Protein AF-A0A0F9E8U9-F1 (afdb_monomer_lite)

InterPro domains:
  IPR013216 Methyltransferase type 11 [PF08241] (1-36)
  IPR029063 S-adenosyl-L-methionine-dependent methyltransferase superfamily [G3DSA:3.40.50.150] (1-87)
  IPR029063 S-adenosyl-L-methionine-dependent methyltransferase superfamily [SSF53335] (1-80)

Radius of gyration: 12.59 Å; chains: 1; bounding box: 31×29×29 Å

Sec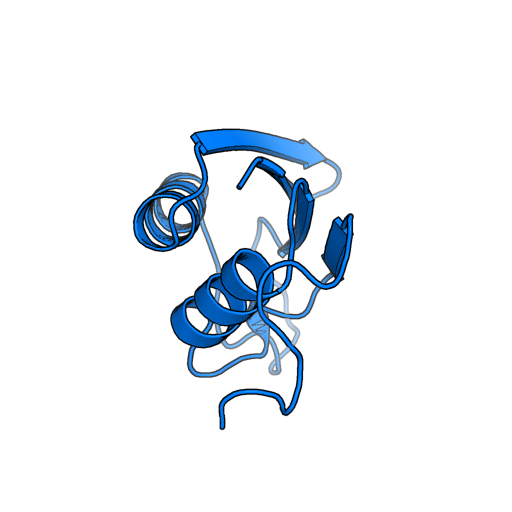ondary structure (DSSP, 8-state):
---S--TT-EEEEEEES-GGG-S-HHHHHHHHHHHEEEEEEEEEESS--S-TT------HHHHHHHHHHTT-SEEEEEEETTEEEEEEE-

Organism: NCBI:txid412755

Sequence (90 aa):
EELPLVKNSFSAVTMLQVLEHTEDPRRMINEACRVSDRDVIASVPSKPDSNPEHIHLFDRSRLDALFEAAGAALIRLEEHEERFYIFAEV

pLDDT: mean 96.27, std 5.02, range [58.44, 98.69]

Structure (mmCIF, N/CA/C/O backbone):
data_AF-A0A0F9E8U9-F1
#
_entry.id   AF-A0A0F9E8U9-F1
#
loop_
_atom_site.group_PDB
_atom_site.id
_atom_site.type_symbol
_atom_site.label_atom_id
_atom_site.label_alt_id
_atom_site.label_comp_id
_atom_site.label_asym_id
_atom_site.label_entity_id
_atom_site.label_seq_id
_atom_site.pdbx_PDB_ins_code
_atom_site.Cartn_x
_atom_site.Cartn_y
_atom_site.Cartn_z
_atom_site.occupancy
_atom_site.B_iso_or_equiv
_atom_site.auth_seq_id
_atom_site.auth_comp_id
_atom_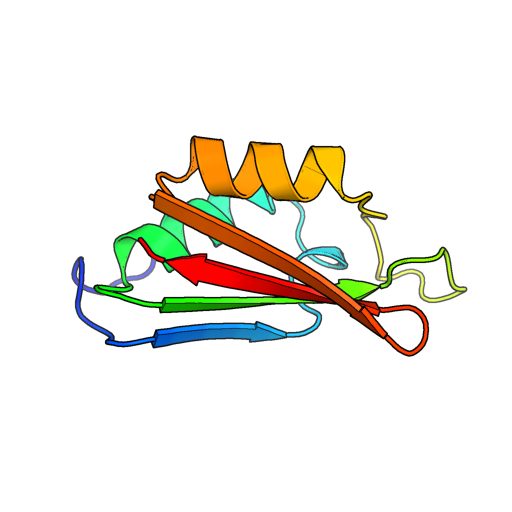site.auth_asym_id
_atom_site.auth_atom_id
_atom_site.pdbx_PDB_model_num
ATOM 1 N N . GLU A 1 1 ? -0.341 -16.259 4.974 1.00 58.44 1 GLU A N 1
ATOM 2 C CA . GLU A 1 1 ? -1.318 -16.598 6.033 1.00 58.44 1 GLU A CA 1
ATOM 3 C C . GLU A 1 1 ? -1.979 -15.298 6.488 1.00 58.44 1 GLU A C 1
ATOM 5 O O . GLU A 1 1 ? -1.389 -14.262 6.206 1.00 58.44 1 GLU A O 1
ATOM 10 N N . GLU A 1 2 ? -3.191 -15.295 7.050 1.00 75.25 2 GLU A N 1
ATOM 11 C CA . GLU A 1 2 ? -3.673 -14.085 7.752 1.00 75.25 2 GLU A CA 1
ATOM 12 C C . GLU A 1 2 ? -2.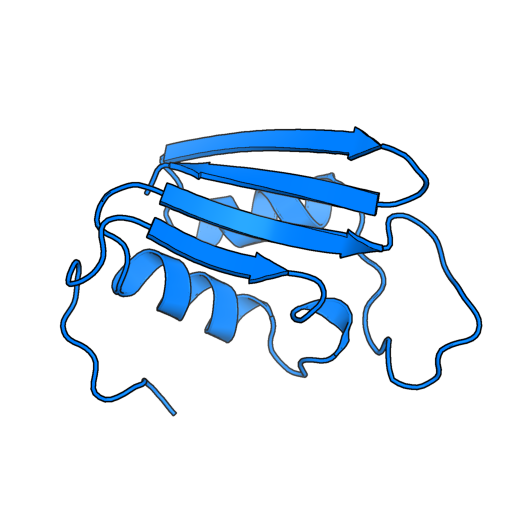824 -13.896 9.012 1.00 75.25 2 GLU A C 1
ATOM 14 O O . GLU A 1 2 ? -2.431 -14.883 9.639 1.00 75.25 2 GLU A O 1
ATOM 19 N N . LEU A 1 3 ? -2.487 -12.654 9.361 1.00 85.44 3 LEU A N 1
ATOM 20 C CA . LEU A 1 3 ? -1.724 -12.401 10.576 1.00 85.44 3 LEU A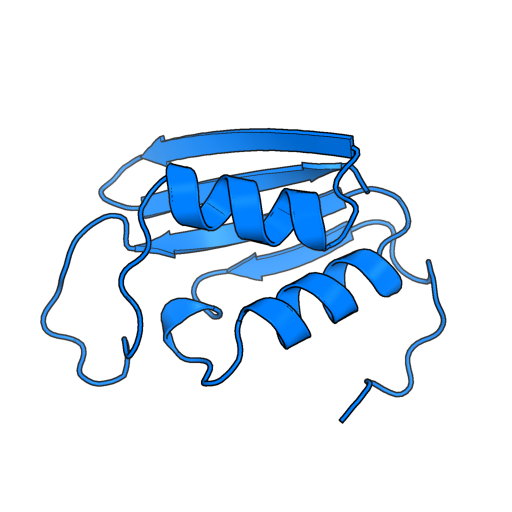 CA 1
ATOM 21 C C . LEU A 1 3 ? -2.638 -12.643 11.787 1.00 85.44 3 LEU A C 1
ATOM 23 O O . LEU A 1 3 ? -3.840 -12.372 11.713 1.00 85.44 3 LEU A O 1
ATOM 27 N N . PRO A 1 4 ? -2.099 -13.088 12.936 1.00 94.44 4 PRO A N 1
ATOM 28 C CA . PRO A 1 4 ? -2.866 -13.270 14.170 1.00 94.44 4 PRO A CA 1
ATOM 29 C C . PRO A 1 4 ? -3.185 -11.917 14.842 1.00 94.44 4 PRO A C 1
ATOM 31 O O . PRO A 1 4 ? -2.965 -11.723 16.035 1.00 94.44 4 PRO A O 1
ATOM 34 N N . LEU A 1 5 ? -3.669 -10.958 14.053 1.00 95.62 5 LEU A N 1
ATOM 35 C CA . LEU A 1 5 ? -4.006 -9.591 14.422 1.00 95.62 5 LEU A CA 1
ATOM 36 C C . LEU A 1 5 ? -5.516 -9.394 14.307 1.00 95.62 5 LEU A C 1
ATOM 38 O O . LEU A 1 5 ? -6.156 -9.823 13.339 1.00 95.62 5 LEU A O 1
ATOM 42 N N . VAL A 1 6 ? -6.094 -8.739 15.309 1.00 96.25 6 VAL A N 1
ATOM 43 C CA . VAL A 1 6 ? -7.529 -8.451 15.345 1.00 96.25 6 VAL A CA 1
ATOM 44 C C . VAL A 1 6 ? -7.862 -7.409 14.273 1.00 96.25 6 VAL A C 1
ATOM 46 O O . VAL A 1 6 ? -7.047 -6.558 13.932 1.00 96.25 6 VAL A O 1
ATOM 49 N N . LYS A 1 7 ? -9.063 -7.501 13.700 1.00 96.56 7 LYS A N 1
ATOM 50 C CA . LYS A 1 7 ? -9.577 -6.481 12.779 1.00 96.56 7 LYS A CA 1
ATOM 51 C C . LYS A 1 7 ? -9.575 -5.106 13.473 1.00 96.56 7 LYS A C 1
ATOM 53 O O . LYS A 1 7 ? -9.952 -5.041 14.642 1.00 96.56 7 LYS A O 1
ATOM 58 N N . ASN A 1 8 ? -9.220 -4.038 12.756 1.00 97.38 8 ASN A N 1
ATOM 59 C CA . ASN A 1 8 ? -9.248 -2.658 13.259 1.00 97.38 8 ASN A CA 1
ATOM 60 C C . ASN A 1 8 ? -8.452 -2.462 14.572 1.00 97.38 8 ASN A C 1
ATOM 62 O O . ASN A 1 8 ? -8.879 -1.730 15.462 1.00 97.38 8 ASN A O 1
ATOM 66 N N . SER A 1 9 ? -7.332 -3.170 14.750 1.00 97.88 9 SER A N 1
ATOM 67 C CA . SER A 1 9 ? -6.519 -3.078 15.971 1.00 97.88 9 SER A CA 1
ATOM 68 C C . SER A 1 9 ? -5.453 -1.982 15.929 1.00 97.88 9 SER A C 1
ATOM 70 O O . SER A 1 9 ? -4.790 -1.752 16.940 1.00 97.88 9 SER A O 1
ATOM 72 N N . PHE A 1 10 ? -5.254 -1.333 14.779 1.00 98.31 10 PHE A N 1
ATOM 73 C CA . PHE A 1 10 ? -4.261 -0.277 14.591 1.00 98.31 10 PHE A CA 1
ATOM 74 C C . PHE A 1 10 ? -4.894 0.959 13.968 1.00 98.31 10 PHE A C 1
ATOM 76 O O . PHE A 1 10 ? -5.655 0.840 13.019 1.00 98.31 10 PHE A O 1
ATOM 83 N N . SER A 1 11 ? -4.505 2.148 14.432 1.00 98.06 11 SER A N 1
ATOM 84 C CA . SER A 1 11 ? -4.967 3.391 13.802 1.00 98.06 11 SER A CA 1
ATOM 85 C C . SER A 1 11 ? -4.299 3.701 12.472 1.00 98.06 11 SER A C 1
ATOM 87 O O . SER A 1 11 ? -4.828 4.451 11.663 1.00 98.06 11 SER A O 1
ATOM 89 N N . ALA A 1 12 ? -3.116 3.143 12.244 1.00 98.12 12 ALA A N 1
ATOM 90 C CA . ALA A 1 12 ? -2.448 3.245 10.965 1.00 98.12 12 ALA A CA 1
ATOM 91 C C . ALA A 1 12 ? -1.587 2.009 10.717 1.00 98.12 12 ALA A C 1
ATOM 93 O O . ALA A 1 12 ? -0.979 1.471 11.647 1.00 98.12 12 ALA A O 1
ATOM 94 N N . VAL A 1 13 ? -1.489 1.601 9.455 1.00 98.31 13 VAL A N 1
ATOM 95 C CA . VAL A 1 13 ? -0.573 0.553 8.989 1.00 98.31 13 VAL A CA 1
ATOM 96 C C . VAL A 1 13 ? 0.326 1.129 7.907 1.00 98.31 13 VAL A C 1
ATOM 98 O O . VAL A 1 13 ? -0.143 1.844 7.023 1.00 98.31 13 VAL A O 1
ATOM 101 N N . THR A 1 14 ? 1.620 0.813 7.958 1.00 98.38 14 THR A N 1
ATOM 102 C CA . THR A 1 14 ? 2.585 1.250 6.946 1.00 98.38 14 THR A CA 1
ATOM 103 C C . THR A 1 14 ? 3.179 0.068 6.180 1.00 98.38 14 THR A C 1
ATOM 105 O O . THR A 1 14 ? 3.483 -0.975 6.754 1.00 98.38 14 THR A O 1
ATOM 108 N N . MET A 1 15 ? 3.353 0.235 4.869 1.00 97.44 15 MET A N 1
ATOM 109 C CA . MET A 1 15 ? 4.015 -0.720 3.969 1.00 97.44 15 MET A CA 1
ATOM 110 C C . MET A 1 15 ? 4.928 0.054 3.014 1.00 97.44 15 MET A C 1
ATOM 112 O O . MET A 1 15 ? 4.552 0.383 1.890 1.00 97.44 15 MET A O 1
ATOM 116 N N . LEU A 1 16 ? 6.111 0.427 3.494 1.00 97.69 16 LEU A N 1
ATOM 117 C CA . LEU A 1 16 ? 7.024 1.298 2.756 1.00 97.69 16 LEU A CA 1
ATOM 118 C C . LEU A 1 16 ? 8.058 0.461 2.006 1.00 97.69 16 LEU A C 1
ATOM 120 O O . LEU A 1 16 ? 8.906 -0.148 2.651 1.00 97.69 16 LEU A O 1
ATOM 124 N N . GLN A 1 17 ? 7.998 0.474 0.672 1.00 96.00 17 GLN A N 1
ATOM 125 C CA . GLN A 1 17 ? 8.877 -0.302 -0.213 1.00 96.00 17 GLN A CA 1
ATOM 126 C C . GLN A 1 17 ? 8.822 -1.810 0.072 1.00 96.00 17 GLN A C 1
ATOM 128 O O . GLN A 1 17 ? 9.827 -2.455 0.364 1.00 96.00 17 GLN A O 1
ATOM 133 N N . VAL A 1 18 ? 7.603 -2.349 0.118 1.00 96.19 18 VAL A N 1
ATOM 134 C CA . VAL A 1 18 ? 7.371 -3.773 0.407 1.00 96.19 18 VAL A CA 1
ATOM 135 C C . VAL A 1 18 ? 6.570 -4.446 -0.700 1.00 96.19 18 VAL A C 1
ATOM 137 O O . VAL A 1 18 ? 6.862 -5.582 -1.059 1.00 96.19 18 VAL A O 1
ATOM 140 N N . LEU A 1 19 ? 5.559 -3.773 -1.256 1.00 97.69 19 LEU A N 1
ATOM 141 C CA . LEU A 1 19 ? 4.609 -4.390 -2.188 1.00 97.69 19 LEU A CA 1
ATOM 142 C C . LEU A 1 19 ? 5.286 -4.916 -3.463 1.00 97.69 19 LEU A C 1
ATOM 144 O O . LEU A 1 19 ? 4.895 -5.961 -3.979 1.00 97.69 19 LEU A O 1
ATOM 148 N N . GLU A 1 20 ? 6.317 -4.229 -3.943 1.00 97.50 20 GLU A N 1
ATOM 149 C CA . GLU A 1 20 ? 7.119 -4.565 -5.121 1.00 97.50 20 GLU A CA 1
ATOM 150 C C . GLU A 1 20 ? 7.917 -5.864 -4.984 1.00 97.50 20 GLU A C 1
ATOM 152 O O . GLU A 1 20 ? 8.272 -6.470 -5.995 1.00 97.50 20 GLU A O 1
ATOM 157 N N . HIS A 1 21 ? 8.134 -6.316 -3.749 1.00 97.00 21 HIS A N 1
ATOM 158 C CA . HIS A 1 21 ? 8.861 -7.538 -3.416 1.00 97.00 21 HIS A CA 1
ATOM 159 C C . HIS A 1 21 ? 7.944 -8.743 -3.167 1.00 97.00 21 HIS A C 1
ATOM 161 O O . HIS A 1 21 ? 8.421 -9.849 -2.916 1.00 97.00 21 HIS A O 1
ATOM 167 N N . THR A 1 22 ? 6.624 -8.544 -3.168 1.00 95.25 22 THR A N 1
ATOM 168 C CA . THR A 1 22 ? 5.670 -9.542 -2.660 1.00 95.25 22 THR A CA 1
ATOM 169 C C . THR A 1 22 ? 4.957 -10.257 -3.788 1.00 95.25 22 THR A C 1
ATOM 171 O O . THR A 1 22 ? 4.521 -9.614 -4.728 1.00 95.25 22 THR A O 1
ATOM 174 N N . GLU A 1 23 ? 4.793 -11.577 -3.691 1.00 95.19 23 GLU A N 1
ATOM 175 C CA . GLU A 1 23 ? 4.148 -12.369 -4.753 1.00 95.19 23 GLU A CA 1
ATOM 176 C C . GLU A 1 23 ? 2.647 -12.065 -4.911 1.00 95.19 23 GLU A C 1
ATOM 178 O O . GLU A 1 23 ? 2.093 -12.189 -6.004 1.00 95.19 23 GLU A O 1
ATOM 183 N N . ASP A 1 24 ? 1.977 -11.672 -3.821 1.00 95.88 24 ASP A N 1
ATOM 184 C CA . ASP A 1 24 ? 0.555 -11.306 -3.810 1.00 95.88 24 ASP A CA 1
ATOM 185 C C . ASP A 1 24 ? 0.339 -9.969 -3.074 1.00 95.88 24 ASP A C 1
ATOM 187 O O . ASP A 1 24 ? -0.069 -9.949 -1.903 1.00 95.88 24 ASP A O 1
ATOM 191 N N . PRO A 1 25 ? 0.579 -8.829 -3.756 1.00 97.06 25 PRO A N 1
ATOM 192 C CA . PRO A 1 25 ? 0.375 -7.500 -3.181 1.00 97.06 25 PRO A CA 1
ATOM 193 C C . PRO A 1 25 ? -1.068 -7.275 -2.731 1.00 97.06 25 PRO A C 1
ATOM 195 O O . PRO A 1 25 ? -1.314 -6.620 -1.723 1.00 97.06 25 PRO A O 1
ATOM 198 N N . ARG A 1 26 ? -2.041 -7.857 -3.445 1.00 97.06 26 ARG A N 1
ATOM 199 C CA . ARG A 1 26 ? -3.466 -7.738 -3.113 1.00 97.06 26 ARG A CA 1
ATOM 200 C C . ARG A 1 26 ? -3.751 -8.338 -1.741 1.00 97.06 26 ARG A C 1
ATOM 202 O O . ARG A 1 26 ? -4.450 -7.724 -0.943 1.00 97.06 26 ARG A O 1
ATOM 209 N N . ARG A 1 27 ? -3.205 -9.521 -1.446 1.00 96.25 27 ARG A N 1
ATOM 210 C CA . ARG A 1 27 ? -3.354 -10.138 -0.122 1.00 96.25 27 ARG A CA 1
ATOM 211 C C . ARG A 1 27 ? -2.782 -9.252 0.982 1.00 96.25 27 ARG A C 1
ATOM 213 O O . ARG A 1 27 ? -3.415 -9.121 2.025 1.00 96.25 27 ARG A O 1
ATOM 220 N N . MET A 1 28 ? -1.614 -8.655 0.757 1.00 96.00 28 MET A N 1
ATOM 221 C CA . MET A 1 28 ? -1.002 -7.745 1.724 1.00 96.00 28 MET A CA 1
ATOM 222 C C . MET A 1 28 ? -1.830 -6.485 1.961 1.00 96.00 28 MET A C 1
ATOM 224 O O . MET A 1 28 ? -2.055 -6.115 3.110 1.00 96.00 28 MET A O 1
ATOM 228 N N . ILE A 1 29 ? -2.320 -5.859 0.890 1.00 97.75 29 ILE A N 1
ATOM 229 C CA . ILE A 1 29 ? -3.157 -4.661 0.985 1.00 97.75 29 ILE A CA 1
ATOM 230 C C . ILE A 1 29 ? -4.468 -4.987 1.709 1.00 97.75 29 ILE A C 1
ATOM 232 O O . ILE A 1 29 ? -4.844 -4.257 2.622 1.00 97.75 29 ILE A O 1
ATOM 236 N N . ASN A 1 30 ? -5.117 -6.112 1.386 1.00 97.44 30 ASN A N 1
ATOM 237 C CA . ASN A 1 30 ? -6.327 -6.562 2.082 1.00 97.44 30 ASN A CA 1
ATOM 238 C C . ASN A 1 30 ? -6.097 -6.734 3.586 1.00 97.44 30 ASN A C 1
ATOM 240 O O . ASN A 1 30 ? -6.927 -6.322 4.390 1.00 97.44 30 ASN A O 1
ATOM 244 N N . GLU A 1 31 ? -4.973 -7.337 3.971 1.00 97.31 31 GLU A N 1
ATOM 245 C CA . GLU A 1 31 ? -4.645 -7.535 5.379 1.00 97.31 31 GLU A CA 1
ATOM 246 C C . GLU A 1 31 ? -4.357 -6.207 6.087 1.00 97.31 31 GLU A C 1
ATOM 248 O O . GLU A 1 31 ? -4.859 -5.981 7.186 1.00 97.31 31 GLU A O 1
ATOM 253 N N . ALA A 1 32 ? -3.615 -5.301 5.442 1.00 97.25 32 ALA A N 1
ATOM 254 C CA . ALA A 1 32 ? -3.347 -3.967 5.970 1.00 97.25 32 ALA A CA 1
ATOM 255 C C . ALA A 1 32 ? -4.643 -3.171 6.191 1.00 97.25 32 ALA A C 1
ATOM 257 O O . ALA A 1 32 ? -4.828 -2.594 7.262 1.00 97.25 32 ALA A O 1
ATOM 258 N N . CYS A 1 33 ? -5.564 -3.205 5.224 1.00 97.38 33 CYS A N 1
ATOM 259 C CA . CYS A 1 33 ? -6.874 -2.562 5.343 1.00 97.38 33 CYS A CA 1
ATOM 260 C C . CYS A 1 33 ? -7.745 -3.240 6.410 1.00 97.38 33 CYS A C 1
ATOM 262 O O . CYS A 1 33 ? -8.465 -2.564 7.131 1.00 97.38 33 CYS A O 1
ATOM 264 N N . ARG A 1 34 ? -7.664 -4.569 6.570 1.00 97.50 34 ARG A N 1
ATOM 265 C CA . ARG A 1 34 ? -8.415 -5.298 7.605 1.00 97.50 34 ARG A CA 1
ATOM 266 C C . ARG A 1 34 ? -7.980 -4.907 9.016 1.00 97.50 34 ARG A C 1
ATOM 268 O O . ARG A 1 34 ? -8.817 -4.824 9.911 1.00 97.50 34 ARG A O 1
ATOM 275 N N . VAL A 1 35 ? -6.679 -4.778 9.265 1.00 97.69 35 VAL A N 1
ATOM 276 C CA . VAL A 1 35 ? -6.168 -4.538 10.627 1.00 97.69 35 VAL A CA 1
ATOM 277 C C . VAL A 1 35 ? -6.088 -3.051 10.981 1.00 97.69 35 VAL A C 1
ATOM 279 O O . VAL A 1 35 ? -5.997 -2.736 12.168 1.00 97.69 35 VAL A O 1
ATOM 282 N N . SER A 1 36 ? -6.155 -2.156 9.990 1.00 97.94 36 SER A N 1
ATOM 283 C CA . SER A 1 36 ? -6.257 -0.710 10.204 1.00 97.94 36 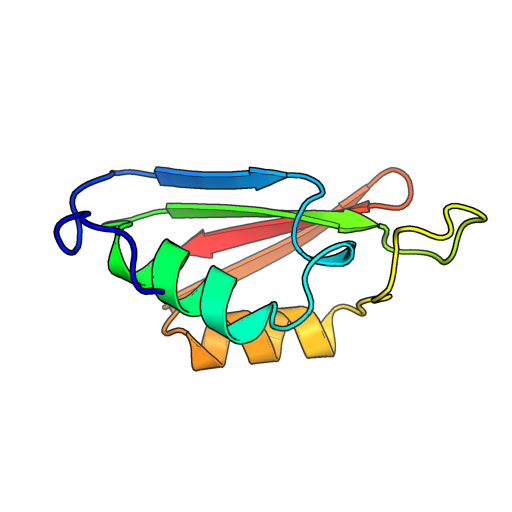SER A CA 1
ATOM 284 C C . SER A 1 36 ? -7.706 -0.276 10.450 1.00 97.94 36 SER A C 1
ATOM 286 O O . SER A 1 36 ? -8.630 -0.839 9.872 1.00 97.94 36 SER A O 1
ATOM 288 N N . ASP A 1 37 ? -7.912 0.703 11.329 1.00 97.50 37 ASP A N 1
ATOM 289 C CA . ASP A 1 37 ? -9.218 1.326 11.586 1.00 97.50 37 ASP A CA 1
ATOM 290 C C . ASP A 1 37 ? -9.382 2.707 10.936 1.00 97.50 37 ASP A C 1
ATOM 292 O O . ASP A 1 37 ? -10.453 3.307 11.055 1.00 97.50 37 ASP A O 1
ATOM 296 N N . ARG A 1 38 ? -8.320 3.215 10.295 1.00 97.56 38 ARG A N 1
ATOM 297 C CA . ARG A 1 38 ? -8.303 4.564 9.736 1.00 97.56 38 ARG A CA 1
ATOM 298 C C . ARG A 1 38 ? -7.375 4.699 8.537 1.00 97.56 38 ARG A C 1
ATOM 300 O O . ARG A 1 38 ? -7.864 4.957 7.447 1.00 97.56 38 ARG A O 1
ATOM 307 N N . ASP A 1 39 ? -6.061 4.552 8.719 1.00 98.31 39 ASP A N 1
ATOM 308 C CA . ASP A 1 39 ? -5.088 4.894 7.671 1.00 98.31 39 ASP A CA 1
ATOM 309 C C . ASP A 1 39 ? -4.244 3.688 7.220 1.00 98.31 39 ASP A C 1
ATOM 311 O O . ASP A 1 39 ? -3.737 2.905 8.028 1.00 98.31 39 ASP A O 1
ATOM 315 N N . VAL A 1 40 ? -4.011 3.561 5.916 1.00 98.56 40 VAL A N 1
ATOM 316 C CA . VAL A 1 40 ? -2.966 2.707 5.339 1.00 98.56 40 VAL A CA 1
ATOM 317 C C . VAL A 1 40 ? -2.048 3.575 4.488 1.00 98.56 40 VAL A C 1
ATOM 319 O O . VAL A 1 40 ? -2.487 4.248 3.557 1.00 98.56 40 VAL A O 1
ATOM 322 N N . ILE A 1 41 ? -0.753 3.558 4.802 1.00 98.69 41 ILE A N 1
ATOM 323 C CA . ILE A 1 41 ? 0.262 4.351 4.105 1.00 98.69 41 ILE A CA 1
ATOM 324 C C . ILE A 1 41 ? 1.250 3.405 3.438 1.00 98.69 41 ILE A C 1
ATOM 326 O O . ILE A 1 41 ? 1.912 2.609 4.105 1.00 98.69 41 ILE A O 1
ATOM 330 N N . ALA A 1 42 ? 1.391 3.501 2.124 1.00 98.56 42 ALA A N 1
ATOM 331 C CA . ALA A 1 42 ? 2.307 2.657 1.373 1.00 98.56 42 ALA A CA 1
ATOM 332 C C . ALA A 1 42 ? 3.216 3.475 0.461 1.00 98.56 42 ALA A C 1
ATOM 334 O O . ALA A 1 42 ? 2.918 4.620 0.115 1.00 98.56 42 ALA A O 1
ATOM 335 N N . SER A 1 43 ? 4.332 2.879 0.056 1.00 98.62 43 SER A N 1
ATOM 336 C CA . SER A 1 43 ? 5.151 3.428 -1.021 1.00 98.62 43 SER A CA 1
ATOM 337 C C . SER A 1 43 ? 5.752 2.332 -1.883 1.00 98.62 43 SER A C 1
ATOM 339 O O . SER A 1 43 ? 6.085 1.265 -1.373 1.00 98.62 43 SER A O 1
ATOM 341 N N . VAL A 1 44 ? 5.910 2.624 -3.173 1.00 98.44 44 VAL A N 1
ATOM 342 C CA . VAL A 1 44 ? 6.542 1.747 -4.172 1.00 98.44 44 VAL A CA 1
ATOM 343 C C . VAL A 1 44 ? 7.367 2.585 -5.159 1.00 98.44 44 VAL A C 1
ATOM 345 O O . VAL A 1 44 ? 7.095 3.784 -5.303 1.00 98.44 44 VAL A O 1
ATOM 348 N N . PRO A 1 45 ? 8.363 2.010 -5.848 1.00 97.88 45 PRO A N 1
ATOM 349 C CA . PRO A 1 45 ? 9.017 2.662 -6.981 1.00 97.88 45 PRO A CA 1
ATOM 350 C C . PRO A 1 45 ? 7.994 3.051 -8.061 1.00 97.88 45 PRO A C 1
ATOM 352 O O . PRO A 1 45 ? 7.096 2.266 -8.372 1.00 97.88 45 PRO A O 1
ATOM 355 N N . SER A 1 46 ? 8.119 4.248 -8.646 1.00 97.56 46 SER A N 1
ATOM 356 C CA . SER A 1 46 ? 7.280 4.682 -9.782 1.00 97.56 46 SER A CA 1
ATOM 357 C C . SER A 1 46 ? 7.917 4.403 -11.146 1.00 97.56 46 SER A C 1
ATOM 359 O O . SER A 1 46 ? 7.284 4.590 -12.187 1.00 97.56 46 SER A O 1
ATOM 361 N N . LYS A 1 47 ? 9.170 3.936 -11.160 1.00 96.00 47 LYS A N 1
ATOM 362 C CA . LYS A 1 47 ? 9.935 3.613 -12.366 1.00 96.00 47 LYS A CA 1
ATOM 363 C C . LYS A 1 47 ? 10.667 2.278 -12.217 1.00 96.00 47 LYS A C 1
ATOM 365 O O . LYS A 1 47 ? 10.941 1.864 -11.092 1.00 96.00 47 LYS A O 1
ATOM 370 N N . PRO A 1 48 ? 11.003 1.611 -13.336 1.00 93.94 48 PRO A N 1
ATOM 371 C CA . PRO A 1 48 ? 11.876 0.447 -13.297 1.00 93.94 48 PRO A CA 1
ATOM 372 C C . PRO A 1 48 ? 13.263 0.816 -12.762 1.00 93.94 48 PRO A C 1
ATOM 374 O O . PRO A 1 48 ? 13.796 1.874 -13.097 1.00 93.94 48 PRO A O 1
ATOM 377 N N . ASP A 1 49 ? 13.881 -0.102 -12.028 1.00 91.44 49 ASP A N 1
ATOM 378 C CA . ASP A 1 49 ? 15.283 -0.029 -11.629 1.00 91.44 49 ASP A CA 1
ATOM 379 C C . ASP A 1 49 ? 15.995 -1.370 -11.875 1.00 91.44 49 ASP A C 1
ATOM 381 O O . ASP A 1 49 ? 15.467 -2.269 -12.533 1.00 91.44 49 ASP A O 1
ATOM 385 N N . SER A 1 50 ? 17.242 -1.482 -11.416 1.00 93.62 50 SER A N 1
ATOM 386 C CA . SE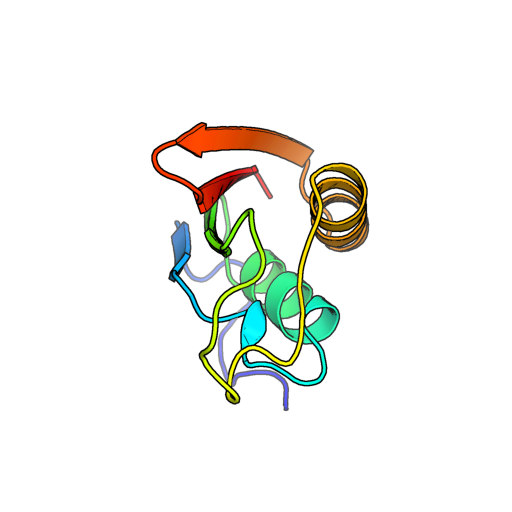R A 1 50 ? 18.042 -2.699 -11.565 1.00 93.62 50 SER A CA 1
ATOM 387 C C . SER A 1 50 ? 17.971 -3.632 -10.354 1.00 93.62 50 SER A C 1
ATOM 389 O O . SER A 1 50 ? 18.817 -4.521 -10.253 1.00 93.62 50 SER A O 1
ATOM 391 N N . ASN A 1 51 ? 17.038 -3.431 -9.416 1.00 92.44 51 ASN A N 1
ATOM 392 C CA . ASN A 1 51 ? 16.893 -4.320 -8.269 1.00 92.44 51 ASN A CA 1
ATOM 393 C C . ASN A 1 51 ? 16.142 -5.598 -8.691 1.00 92.44 51 ASN A C 1
ATOM 395 O O . ASN A 1 51 ? 14.948 -5.537 -8.981 1.00 92.44 51 ASN A O 1
ATOM 399 N N . PRO A 1 52 ? 16.794 -6.776 -8.705 1.00 91.56 52 PRO A N 1
ATOM 400 C CA . PRO A 1 52 ? 16.139 -8.020 -9.110 1.00 91.56 52 PRO A CA 1
ATOM 401 C C . PRO A 1 52 ? 15.035 -8.470 -8.143 1.00 91.56 52 PRO A C 1
ATOM 403 O O . PRO A 1 52 ? 14.224 -9.317 -8.509 1.00 91.56 52 PRO A O 1
ATOM 406 N N . GLU A 1 53 ? 14.993 -7.928 -6.924 1.00 93.69 53 GLU A N 1
ATOM 407 C CA . GLU A 1 53 ? 13.951 -8.236 -5.944 1.00 93.69 53 GLU A CA 1
ATOM 408 C C . GLU A 1 53 ? 12.644 -7.468 -6.209 1.00 93.69 53 GLU A C 1
ATOM 410 O O . GLU A 1 53 ? 11.624 -7.803 -5.609 1.00 93.69 53 GLU A O 1
ATOM 415 N N . HIS A 1 54 ? 12.640 -6.467 -7.102 1.00 95.19 54 HIS A N 1
ATOM 416 C CA . HIS A 1 54 ? 11.430 -5.763 -7.541 1.00 95.19 54 HIS A CA 1
ATOM 417 C C . HIS A 1 54 ? 10.689 -6.582 -8.605 1.00 95.19 54 HIS A C 1
ATOM 419 O O . HIS A 1 54 ? 10.785 -6.340 -9.809 1.00 95.19 54 HIS A O 1
ATOM 425 N N . ILE A 1 55 ? 9.920 -7.570 -8.155 1.00 96.31 55 ILE A N 1
ATOM 426 C CA . ILE A 1 55 ? 9.138 -8.457 -9.029 1.00 96.31 55 ILE A CA 1
ATOM 427 C C . ILE A 1 55 ? 7.856 -7.801 -9.567 1.00 96.31 55 ILE A C 1
ATOM 429 O O . ILE A 1 55 ? 7.188 -8.348 -10.453 1.00 96.31 55 ILE A O 1
ATOM 433 N N . HIS A 1 56 ? 7.504 -6.614 -9.066 1.00 95.81 56 HIS A N 1
ATOM 434 C CA . HIS A 1 56 ? 6.416 -5.797 -9.586 1.00 95.81 56 HIS A CA 1
ATOM 435 C C . HIS A 1 56 ? 6.855 -4.357 -9.841 1.00 95.81 56 HIS A C 1
ATOM 437 O O . HIS A 1 56 ? 7.404 -3.698 -8.966 1.00 95.81 56 HIS A O 1
ATOM 443 N N . LEU A 1 57 ? 6.492 -3.846 -11.018 1.00 96.94 57 LEU A N 1
ATOM 444 C CA . LEU A 1 57 ? 6.395 -2.415 -11.274 1.00 96.94 57 LEU A CA 1
ATOM 445 C C . LEU A 1 57 ? 4.915 -2.028 -11.275 1.00 96.94 57 LEU A C 1
ATOM 447 O O . LEU A 1 57 ? 4.092 -2.678 -11.935 1.00 96.94 57 LEU A O 1
ATOM 451 N N . PHE A 1 58 ? 4.579 -0.993 -10.516 1.00 97.56 58 PHE A N 1
ATOM 452 C CA . PHE A 1 58 ? 3.219 -0.485 -10.410 1.00 97.56 58 PHE A CA 1
ATOM 453 C C . PHE A 1 58 ? 3.071 0.825 -11.172 1.00 97.56 58 PHE A C 1
ATOM 455 O O . PHE A 1 58 ? 3.983 1.646 -11.206 1.00 97.56 58 PHE A O 1
ATOM 462 N N . ASP A 1 59 ? 1.889 1.028 -11.740 1.00 97.62 59 ASP A N 1
ATOM 463 C CA . ASP A 1 59 ? 1.421 2.338 -12.169 1.00 97.62 59 ASP A CA 1
ATOM 464 C C . ASP A 1 59 ? 0.288 2.812 -11.246 1.00 97.62 59 ASP A C 1
ATOM 466 O O . ASP A 1 59 ? -0.230 2.056 -10.415 1.00 97.62 59 ASP A O 1
ATOM 470 N N . ARG A 1 60 ? -0.091 4.085 -11.390 1.00 97.69 60 ARG A N 1
ATOM 471 C CA . ARG A 1 60 ? -1.154 4.711 -10.596 1.00 97.69 60 ARG A CA 1
ATOM 472 C C . ARG A 1 60 ? -2.474 3.941 -10.689 1.00 97.69 60 ARG A C 1
ATOM 474 O O . ARG A 1 60 ? -3.055 3.627 -9.660 1.00 97.69 60 ARG A O 1
ATOM 481 N N . SER A 1 61 ? -2.919 3.602 -11.899 1.00 98.00 61 SER A N 1
ATOM 482 C CA . SER A 1 61 ? -4.212 2.940 -12.117 1.00 98.00 61 SER A CA 1
ATOM 483 C C . SER A 1 61 ? -4.284 1.569 -11.448 1.00 98.00 61 SER A C 1
ATOM 485 O O . SER A 1 61 ? -5.315 1.207 -10.885 1.00 98.00 61 SER A O 1
ATOM 487 N N . ARG A 1 62 ? -3.188 0.806 -11.476 1.00 97.94 62 ARG A N 1
ATOM 488 C CA . ARG A 1 62 ? -3.094 -0.483 -10.792 1.00 97.94 62 ARG A CA 1
ATOM 489 C C . ARG A 1 62 ? -3.105 -0.320 -9.274 1.00 97.94 62 ARG A C 1
ATOM 491 O O . ARG A 1 62 ? -3.722 -1.143 -8.604 1.00 97.94 62 ARG A O 1
ATOM 498 N N . LEU A 1 63 ? -2.430 0.696 -8.735 1.00 98.31 63 LEU A N 1
ATOM 499 C CA . LEU A 1 63 ? -2.435 0.981 -7.295 1.00 98.31 63 LEU A CA 1
ATOM 500 C C . LEU A 1 63 ? -3.831 1.381 -6.817 1.00 98.31 63 LEU A C 1
ATOM 502 O O . LEU A 1 63 ? -4.322 0.772 -5.871 1.00 98.31 63 LEU A O 1
ATOM 506 N N . ASP A 1 64 ? -4.489 2.313 -7.509 1.00 98.25 64 ASP A N 1
ATOM 507 C CA . ASP A 1 64 ? -5.855 2.737 -7.183 1.00 98.25 64 ASP A CA 1
ATOM 508 C C . ASP A 1 64 ? -6.796 1.519 -7.150 1.00 98.25 64 ASP A C 1
ATOM 510 O O . ASP A 1 64 ? -7.407 1.236 -6.122 1.00 98.25 64 ASP A O 1
ATOM 514 N N . ALA A 1 65 ? -6.799 0.696 -8.207 1.00 98.31 65 ALA A N 1
ATOM 515 C CA . ALA A 1 65 ? -7.652 -0.492 -8.282 1.00 98.31 65 ALA A CA 1
ATOM 516 C C . ALA A 1 65 ? -7.387 -1.523 -7.167 1.00 98.31 65 ALA A C 1
ATOM 518 O O . ALA A 1 65 ? -8.317 -2.178 -6.692 1.00 98.31 65 ALA A O 1
ATOM 519 N N . LEU A 1 66 ? -6.127 -1.705 -6.751 1.00 98.38 66 LEU A N 1
ATOM 520 C CA . LEU A 1 66 ? -5.777 -2.633 -5.671 1.00 98.38 66 LEU A CA 1
ATOM 521 C C . LEU A 1 66 ? -6.296 -2.153 -4.311 1.00 98.38 66 LEU A C 1
ATOM 523 O O . LEU A 1 66 ? -6.813 -2.967 -3.546 1.00 98.38 66 LEU A O 1
ATOM 527 N N . PHE A 1 67 ? -6.164 -0.859 -4.015 1.00 98.38 67 PHE A N 1
ATOM 528 C CA . PHE A 1 67 ? -6.629 -0.279 -2.754 1.00 98.38 67 PHE A CA 1
ATOM 529 C C . PHE A 1 67 ? -8.159 -0.136 -2.716 1.00 98.38 67 PHE A C 1
ATOM 531 O O . PHE A 1 67 ? -8.767 -0.454 -1.695 1.00 98.38 67 PHE A O 1
ATOM 538 N N . GLU A 1 68 ? -8.803 0.229 -3.828 1.00 98.19 68 GLU A N 1
ATOM 539 C CA . GLU A 1 68 ? -10.269 0.238 -3.948 1.00 98.19 68 GLU A CA 1
ATOM 540 C C . GLU A 1 68 ? -10.852 -1.160 -3.709 1.00 98.19 68 GLU A C 1
ATOM 542 O O . GLU A 1 68 ? -11.786 -1.332 -2.926 1.00 98.19 68 GLU A O 1
ATOM 547 N N . ALA A 1 69 ? -10.265 -2.191 -4.331 1.00 98.25 69 ALA A N 1
ATOM 548 C CA . ALA A 1 69 ? -10.701 -3.574 -4.151 1.00 98.25 69 ALA A CA 1
ATOM 549 C C . ALA A 1 69 ? -10.518 -4.088 -2.710 1.00 98.25 69 ALA A C 1
ATOM 551 O O . ALA A 1 69 ? -11.206 -5.032 -2.313 1.00 98.25 69 ALA A O 1
ATOM 552 N N . ALA A 1 70 ? -9.612 -3.481 -1.939 1.00 97.50 70 ALA A N 1
ATOM 553 C CA . ALA A 1 70 ? -9.383 -3.788 -0.530 1.00 97.50 70 ALA A CA 1
ATOM 554 C C . ALA A 1 70 ? -10.326 -3.038 0.428 1.00 97.50 70 ALA A C 1
ATOM 556 O O . ALA A 1 70 ? -10.337 -3.334 1.623 1.00 97.50 70 ALA A O 1
ATOM 557 N N . GLY A 1 71 ? -11.141 -2.113 -0.090 1.00 96.88 71 GLY A N 1
ATOM 558 C CA . GLY A 1 71 ? -12.130 -1.362 0.680 1.00 96.88 71 GLY A CA 1
ATOM 559 C C . GLY A 1 71 ? -11.696 0.042 1.096 1.00 96.88 71 GLY A C 1
ATOM 560 O O . GLY A 1 71 ? -12.381 0.632 1.924 1.00 96.88 71 GLY A O 1
ATOM 561 N N . ALA A 1 72 ? -10.610 0.588 0.537 1.00 97.75 72 ALA A N 1
ATOM 562 C CA . ALA A 1 72 ? -10.235 1.975 0.795 1.00 97.75 72 ALA A CA 1
ATOM 563 C C . ALA A 1 72 ? -11.354 2.940 0.357 1.00 97.75 72 ALA A C 1
ATOM 565 O O . ALA A 1 72 ? -11.831 2.886 -0.778 1.00 97.75 72 ALA A O 1
ATOM 566 N N . ALA A 1 73 ? -11.763 3.829 1.259 1.00 96.31 73 ALA A N 1
ATOM 567 C CA . ALA A 1 73 ? -12.805 4.827 1.043 1.00 96.31 73 ALA A CA 1
ATOM 568 C C . ALA A 1 73 ? -12.290 6.066 0.293 1.00 96.31 73 ALA A C 1
ATOM 570 O O . ALA A 1 73 ? -13.026 6.674 -0.488 1.00 96.31 73 ALA A O 1
ATOM 571 N N . LEU A 1 74 ? -11.030 6.440 0.521 1.00 97.88 74 LEU A N 1
ATOM 572 C CA . LEU A 1 74 ? -10.356 7.541 -0.161 1.00 97.88 74 LEU A CA 1
ATOM 573 C C . LEU A 1 74 ? -8.900 7.164 -0.416 1.00 97.88 74 LEU A C 1
ATOM 575 O O . LEU A 1 74 ? -8.227 6.667 0.481 1.00 97.88 74 LEU A O 1
ATOM 579 N N . ILE A 1 75 ? -8.404 7.442 -1.621 1.00 98.50 75 ILE A N 1
ATOM 580 C CA . ILE A 1 75 ? -7.013 7.193 -2.001 1.00 98.50 75 ILE A CA 1
ATOM 581 C C . ILE A 1 75 ? -6.410 8.503 -2.496 1.00 98.50 75 ILE A C 1
ATOM 583 O O . ILE A 1 75 ? -6.862 9.086 -3.484 1.00 98.50 75 ILE A O 1
ATOM 587 N N . ARG A 1 76 ? -5.361 8.969 -1.817 1.00 98.50 76 ARG A N 1
ATOM 588 C CA . ARG A 1 76 ? -4.484 10.028 -2.315 1.00 98.50 76 ARG A CA 1
ATOM 589 C C . ARG A 1 76 ? -3.146 9.417 -2.688 1.00 98.50 76 ARG A C 1
ATOM 591 O O . ARG A 1 76 ? -2.411 8.943 -1.825 1.00 98.50 76 ARG A O 1
ATOM 598 N N . LEU A 1 77 ? -2.826 9.479 -3.974 1.00 98.25 77 LEU A N 1
ATOM 599 C CA . LEU A 1 77 ? -1.563 8.992 -4.507 1.00 98.25 77 LEU A CA 1
ATOM 600 C C . LEU A 1 77 ? -0.733 10.160 -5.039 1.00 98.25 77 LEU A C 1
ATOM 602 O O . LEU A 1 77 ? -1.156 10.879 -5.951 1.00 98.25 77 LEU A O 1
ATOM 606 N N . GLU A 1 78 ? 0.456 10.331 -4.480 1.00 98.12 78 GLU A N 1
ATOM 607 C CA . GLU A 1 78 ? 1.429 11.363 -4.835 1.00 98.12 78 GLU A CA 1
ATOM 608 C C . GLU A 1 78 ? 2.666 10.710 -5.453 1.00 98.12 78 GLU A C 1
ATOM 610 O O . GLU A 1 78 ? 3.032 9.595 -5.086 1.00 98.12 78 GLU A O 1
ATOM 615 N N . GLU A 1 79 ? 3.305 11.387 -6.405 1.00 98.00 79 GLU A N 1
ATOM 616 C CA . GLU A 1 79 ? 4.591 10.956 -6.952 1.00 98.00 79 GLU A CA 1
ATOM 617 C C . GLU A 1 79 ? 5.658 11.985 -6.596 1.00 98.00 79 GLU A C 1
ATOM 619 O O . GLU A 1 79 ? 5.497 13.175 -6.872 1.00 98.00 79 GLU A O 1
ATOM 624 N N . HIS A 1 80 ? 6.745 11.528 -5.985 1.00 97.19 80 HIS A N 1
ATOM 625 C CA . HIS A 1 80 ? 7.888 12.363 -5.642 1.00 97.19 80 HIS A CA 1
ATOM 626 C C . HIS A 1 80 ? 9.163 11.529 -5.719 1.00 97.19 80 HIS A C 1
ATOM 628 O O . HIS A 1 80 ? 9.184 10.407 -5.221 1.00 97.19 80 HIS A O 1
ATOM 634 N N . GLU A 1 81 ? 10.215 12.070 -6.343 1.00 94.94 81 GLU A N 1
ATOM 635 C CA . GLU A 1 81 ? 11.531 11.413 -6.453 1.00 94.94 81 GLU A CA 1
ATOM 636 C C . GLU A 1 81 ? 11.451 9.937 -6.894 1.00 94.94 81 GLU A C 1
ATOM 638 O O . GLU A 1 81 ? 12.002 9.043 -6.258 1.00 94.94 81 GLU A O 1
ATOM 643 N N . GLU A 1 82 ? 10.747 9.687 -8.005 1.00 95.75 82 GLU A N 1
ATOM 644 C CA . GLU A 1 82 ? 10.618 8.354 -8.629 1.00 95.75 82 GLU A CA 1
ATOM 645 C C . GLU A 1 82 ? 9.943 7.300 -7.735 1.00 95.75 82 GLU A C 1
ATOM 647 O O . GLU A 1 82 ? 10.171 6.093 -7.864 1.00 95.75 82 GLU A O 1
ATOM 652 N N . ARG A 1 83 ? 9.083 7.756 -6.819 1.00 97.31 83 ARG A N 1
ATOM 653 C CA . ARG A 1 83 ? 8.296 6.912 -5.923 1.00 97.31 83 ARG A CA 1
ATOM 654 C C . ARG A 1 83 ? 6.852 7.358 -5.888 1.00 97.31 83 ARG A C 1
ATOM 656 O O . ARG A 1 83 ? 6.561 8.553 -5.837 1.00 97.31 83 ARG A O 1
ATOM 663 N N . PHE A 1 84 ? 5.957 6.382 -5.832 1.00 98.56 84 PHE A N 1
ATOM 664 C CA . PHE A 1 84 ? 4.577 6.616 -5.450 1.00 98.56 84 PHE A CA 1
ATOM 665 C C . PHE A 1 84 ? 4.433 6.510 -3.935 1.00 98.56 84 PHE A C 1
ATOM 667 O O . PHE A 1 84 ? 4.915 5.557 -3.323 1.00 98.56 84 PHE A O 1
ATOM 674 N N . TYR A 1 85 ? 3.730 7.475 -3.355 1.00 98.56 85 TYR A N 1
ATOM 675 C CA . TYR A 1 85 ? 3.264 7.475 -1.976 1.00 98.56 85 TYR A CA 1
ATOM 676 C C . TYR A 1 85 ? 1.744 7.383 -1.992 1.00 98.56 85 TYR A C 1
ATOM 678 O O . TYR A 1 85 ? 1.076 8.198 -2.627 1.00 98.56 85 TYR A O 1
ATOM 686 N N . ILE A 1 86 ? 1.208 6.378 -1.310 1.00 98.62 86 ILE A N 1
ATOM 687 C CA . ILE A 1 86 ? -0.218 6.088 -1.236 1.00 98.62 86 ILE A CA 1
ATOM 688 C C . ILE A 1 86 ? -0.672 6.362 0.192 1.00 98.62 86 ILE A C 1
ATOM 690 O O . ILE A 1 86 ? -0.124 5.793 1.135 1.00 98.62 86 ILE A O 1
ATOM 694 N N . PHE A 1 87 ? -1.683 7.210 0.336 1.00 98.56 87 PHE A N 1
ATOM 695 C CA . PHE A 1 87 ? -2.404 7.453 1.579 1.00 98.56 87 PHE A CA 1
ATOM 696 C C . PHE A 1 87 ? -3.847 7.005 1.361 1.00 98.56 87 PHE A C 1
ATOM 698 O O . PHE A 1 87 ? -4.568 7.631 0.581 1.00 98.56 87 PHE A O 1
ATOM 705 N N . ALA A 1 88 ? -4.236 5.903 1.994 1.00 98.44 88 ALA A N 1
ATOM 706 C CA . ALA A 1 88 ? -5.562 5.319 1.870 1.00 98.44 88 ALA A CA 1
ATOM 707 C C . ALA A 1 88 ? -6.307 5.382 3.209 1.00 98.44 88 ALA A C 1
ATOM 709 O O . ALA A 1 88 ? -5.786 4.916 4.220 1.00 98.44 88 ALA A O 1
ATOM 710 N N . GLU A 1 89 ? -7.517 5.933 3.196 1.00 98.25 89 GLU A N 1
ATOM 711 C CA . GLU A 1 89 ? -8.463 5.849 4.316 1.00 98.25 89 GLU A CA 1
ATOM 712 C C . GLU A 1 89 ? -9.297 4.569 4.159 1.00 98.25 89 GLU A C 1
ATOM 714 O O . GLU A 1 89 ? -9.735 4.279 3.043 1.00 98.25 89 GLU A O 1
ATOM 719 N N . VAL A 1 90 ? -9.507 3.801 5.234 1.00 94.06 90 VAL A N 1
ATOM 720 C CA . VAL A 1 90 ? -10.194 2.486 5.222 1.00 94.06 90 VAL A CA 1
ATOM 721 C C . VAL A 1 90 ? -11.365 2.398 6.196 1.00 94.06 90 VAL A C 1
ATOM 723 O O . VAL A 1 90 ? -11.388 3.170 7.178 1.00 94.06 90 VAL A O 1
#

Foldseek 3Di:
DQPPAQFQQAQEAEAEANLQQDPCSLVVLLSRNRRHPWKYKYKHFQDDDPPPSRNDHDHPVRVVVSNVVSPFPDWDWDDDPRMIIIITTD